Protein AF-A0A7V7WT33-F1 (afdb_monomer)

pLDDT: mean 80.41, std 19.01, range [33.81, 97.69]

Secondary structure (DSSP, 8-state):
-----------------PPPPPPPPHHHHHHHHHHHHHHHHH-GGGTT-HHHHHHHHTT----HHHHHHHHHHHHSHHHHHHHHHHHHHHHHHTT-HHHHHHHHHHHHHHHHT-----GGGGSTT-

Solvent-accessible surface area (backbone atoms only — not comparable to full-atom values): 7767 Å² total; per-residue (Å²): 138,86,86,82,81,83,81,82,81,81,80,78,80,77,78,79,78,72,75,78,77,78,70,71,52,33,61,62,54,20,46,48,56,50,56,49,55,55,35,38,74,78,37,69,88,50,61,91,41,63,66,55,28,50,20,52,78,69,73,46,77,83,46,71,67,52,51,50,43,52,52,53,35,63,72,34,69,66,14,50,50,35,33,51,53,44,49,53,53,50,62,76,47,61,84,42,67,69,51,53,54,53,48,52,56,48,37,59,55,52,56,70,45,57,68,81,82,66,70,74,76,71,66,80,79,115

Mean predicted aligned error: 11.36 Å

Structure (mmCIF, N/CA/C/O backbone):
data_AF-A0A7V7WT33-F1
#
_entry.id   AF-A0A7V7WT33-F1
#
loop_
_atom_site.group_PDB
_atom_site.id
_atom_site.type_symbol
_atom_site.label_atom_id
_atom_site.label_alt_id
_atom_site.label_comp_id
_atom_site.label_asym_id
_atom_site.label_entity_id
_atom_site.label_seq_id
_atom_site.pdbx_PDB_ins_code
_atom_site.Cartn_x
_atom_site.Cartn_y
_atom_site.Cartn_z
_atom_site.occupancy
_atom_site.B_iso_or_equiv
_atom_site.auth_seq_id
_atom_site.auth_comp_id
_atom_site.auth_asym_id
_atom_site.auth_atom_id
_atom_site.pdbx_PDB_model_num
ATOM 1 N N . MET A 1 1 ? 24.319 -20.677 68.360 1.00 37.81 1 MET A N 1
ATOM 2 C CA . MET A 1 1 ? 23.175 -21.115 67.528 1.00 37.81 1 MET A CA 1
ATOM 3 C C . MET A 1 1 ? 22.668 -19.913 66.741 1.00 37.81 1 MET A C 1
ATOM 5 O O . MET A 1 1 ? 22.132 -18.993 67.338 1.00 37.81 1 MET A O 1
ATOM 9 N N . THR A 1 2 ? 22.944 -19.849 65.439 1.00 33.81 2 THR A N 1
ATOM 10 C CA . THR A 1 2 ? 22.668 -18.686 64.578 1.00 33.81 2 THR A CA 1
ATOM 11 C C . THR A 1 2 ? 21.330 -18.846 63.850 1.00 33.81 2 THR A C 1
ATOM 13 O O . THR A 1 2 ? 21.145 -19.771 63.065 1.00 33.81 2 THR A O 1
ATOM 16 N N . ILE A 1 3 ? 20.390 -17.936 64.115 1.00 45.44 3 ILE A N 1
ATOM 17 C CA . ILE A 1 3 ? 19.063 -17.889 63.486 1.00 45.44 3 ILE A CA 1
ATOM 18 C C . ILE A 1 3 ? 19.206 -17.256 62.095 1.00 45.44 3 ILE A C 1
ATOM 20 O O . ILE A 1 3 ? 19.513 -16.071 61.975 1.00 45.44 3 ILE A O 1
ATOM 24 N N . ARG A 1 4 ? 18.985 -18.038 61.032 1.00 49.81 4 ARG A N 1
ATOM 25 C CA . ARG A 1 4 ? 18.936 -17.544 59.647 1.00 49.81 4 ARG A CA 1
ATOM 26 C C . ARG A 1 4 ? 17.525 -17.029 59.345 1.00 49.81 4 ARG A C 1
ATOM 28 O O . ARG A 1 4 ? 16.594 -17.818 59.233 1.00 49.81 4 ARG A O 1
ATOM 35 N N . ARG A 1 5 ? 17.361 -15.708 59.226 1.00 52.31 5 ARG A N 1
ATOM 36 C CA . ARG A 1 5 ? 16.115 -15.079 58.756 1.00 52.31 5 ARG A CA 1
ATOM 37 C C . ARG A 1 5 ? 16.071 -15.140 57.227 1.00 52.31 5 ARG A C 1
ATOM 39 O O . ARG A 1 5 ? 16.910 -14.534 56.568 1.00 52.31 5 ARG A O 1
ATOM 46 N N . ALA A 1 6 ? 15.115 -15.886 56.680 1.00 51.22 6 ALA A N 1
ATOM 47 C CA . ALA A 1 6 ? 14.835 -15.926 55.249 1.00 51.22 6 ALA A CA 1
ATOM 48 C C . ALA A 1 6 ? 14.066 -14.657 54.847 1.00 51.22 6 ALA A C 1
ATOM 50 O O . ALA A 1 6 ? 12.962 -14.417 55.331 1.00 51.22 6 ALA A O 1
ATOM 51 N N . ALA A 1 7 ? 14.664 -13.834 53.986 1.00 52.72 7 ALA A N 1
ATOM 52 C CA . ALA A 1 7 ? 13.989 -12.701 53.368 1.00 52.72 7 ALA A CA 1
ATOM 53 C C . ALA A 1 7 ? 13.185 -13.205 52.160 1.00 52.72 7 ALA A C 1
ATOM 55 O O . ALA A 1 7 ? 13.757 -13.683 51.182 1.00 52.72 7 ALA A O 1
ATOM 56 N N . VAL A 1 8 ? 11.858 -13.123 52.246 1.00 53.44 8 VAL A N 1
ATOM 57 C CA . VAL A 1 8 ? 10.949 -13.391 51.126 1.00 53.44 8 VAL A CA 1
ATOM 58 C C . VAL A 1 8 ? 10.914 -12.137 50.256 1.00 53.44 8 VAL A C 1
ATOM 60 O O . VAL A 1 8 ? 10.401 -11.101 50.671 1.00 53.44 8 VAL A O 1
ATOM 63 N N . LEU A 1 9 ? 11.509 -12.221 49.065 1.00 54.00 9 LEU A N 1
ATOM 64 C CA . LEU A 1 9 ? 11.454 -11.171 48.053 1.00 54.00 9 LEU A CA 1
ATOM 65 C C . LEU A 1 9 ? 10.116 -11.283 47.308 1.00 54.00 9 LEU A C 1
ATOM 67 O O . LEU A 1 9 ? 9.930 -12.166 46.471 1.00 54.00 9 LEU A O 1
ATOM 71 N N . THR A 1 10 ? 9.167 -10.407 47.622 1.00 52.44 10 THR A N 1
ATOM 72 C CA . THR A 1 10 ? 7.894 -10.307 46.902 1.00 52.44 10 THR A CA 1
ATOM 73 C C . THR A 1 10 ? 8.141 -9.615 45.560 1.00 52.44 10 THR A C 1
ATOM 75 O O . THR A 1 10 ? 8.330 -8.401 45.500 1.00 52.44 10 THR A O 1
ATOM 78 N N . LEU A 1 11 ? 8.190 -10.390 44.476 1.00 51.53 11 LEU A N 1
ATOM 79 C CA . LEU A 1 11 ? 8.343 -9.870 43.118 1.00 51.53 11 LEU A CA 1
ATOM 80 C C . LEU A 1 11 ? 7.015 -9.231 42.673 1.00 51.53 11 LEU A C 1
ATOM 82 O O . LEU A 1 11 ? 6.053 -9.929 42.358 1.00 51.53 11 LEU A O 1
ATOM 86 N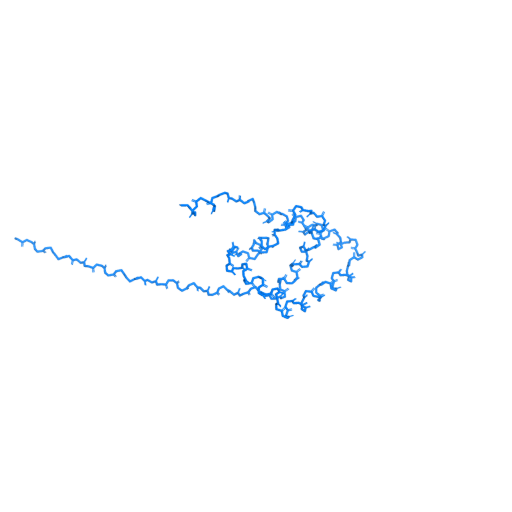 N . VAL A 1 12 ? 6.944 -7.900 42.674 1.00 52.81 12 VAL A N 1
ATOM 87 C CA . VAL A 1 12 ? 5.811 -7.156 42.107 1.00 52.81 12 VAL A CA 1
ATOM 88 C C . VAL A 1 12 ? 5.889 -7.270 40.583 1.00 52.81 12 VAL A C 1
ATOM 90 O O . VAL A 1 12 ? 6.764 -6.676 39.955 1.00 52.81 12 VAL A O 1
ATOM 93 N N . LEU A 1 13 ? 4.987 -8.051 39.981 1.00 49.62 13 LEU A N 1
ATOM 94 C CA . LEU A 1 13 ? 4.802 -8.095 38.530 1.00 49.62 13 LEU A CA 1
ATOM 95 C C . LEU A 1 13 ? 4.254 -6.740 38.058 1.00 49.62 13 LEU A C 1
ATOM 97 O O . LEU A 1 13 ? 3.061 -6.462 38.167 1.00 49.62 13 LEU A O 1
ATOM 101 N N . ALA A 1 14 ? 5.128 -5.894 37.519 1.00 51.16 14 ALA A N 1
ATOM 102 C CA . ALA A 1 14 ? 4.713 -4.743 36.734 1.00 51.16 14 ALA A CA 1
ATOM 103 C C . ALA A 1 14 ? 4.124 -5.249 35.406 1.00 51.16 14 ALA A C 1
ATOM 105 O O . ALA A 1 14 ? 4.856 -5.669 34.509 1.00 51.16 14 ALA A O 1
ATOM 106 N N . ALA A 1 15 ? 2.796 -5.237 35.285 1.00 52.28 15 ALA A N 1
ATOM 107 C CA . ALA A 1 15 ? 2.129 -5.427 34.005 1.00 52.28 15 ALA A CA 1
ATOM 108 C C . ALA A 1 15 ? 2.503 -4.249 33.094 1.00 52.28 15 ALA A C 1
ATOM 110 O O . ALA A 1 15 ? 2.058 -3.120 33.304 1.00 52.28 15 ALA A O 1
ATOM 111 N N . ALA A 1 16 ? 3.361 -4.501 32.105 1.00 51.25 16 ALA A N 1
ATOM 112 C CA . ALA A 1 16 ? 3.673 -3.534 31.066 1.00 51.25 16 ALA A CA 1
ATOM 113 C C . ALA A 1 16 ? 2.396 -3.258 30.261 1.00 51.25 16 ALA A C 1
ATOM 115 O O . ALA A 1 16 ? 1.995 -4.054 29.413 1.00 51.25 16 ALA A O 1
ATOM 116 N N . VAL A 1 17 ? 1.735 -2.137 30.548 1.00 52.38 17 VAL A N 1
ATOM 117 C CA . VAL A 1 17 ? 0.644 -1.625 29.719 1.00 52.38 17 VAL A CA 1
ATOM 118 C C . VAL A 1 17 ? 1.289 -1.157 28.419 1.00 52.38 17 VAL A C 1
ATOM 120 O O . VAL A 1 17 ? 1.898 -0.088 28.366 1.00 52.38 17 VAL A O 1
ATOM 123 N N . ALA A 1 18 ? 1.246 -1.996 27.384 1.00 53.03 18 ALA A N 1
ATOM 124 C CA . ALA A 1 18 ? 1.695 -1.591 26.062 1.00 53.03 18 ALA A CA 1
ATOM 125 C C . ALA A 1 18 ? 0.849 -0.380 25.626 1.00 53.03 18 ALA A C 1
ATOM 127 O O . ALA A 1 18 ? -0.381 -0.441 25.727 1.00 53.03 18 ALA A O 1
ATOM 128 N N . PRO A 1 19 ? 1.458 0.733 25.177 1.00 51.12 19 PRO A N 1
ATOM 129 C CA . PRO A 1 19 ? 0.688 1.835 24.624 1.00 51.12 19 PRO A CA 1
ATOM 130 C C . PRO A 1 19 ? -0.118 1.296 23.443 1.00 51.12 19 PRO A C 1
ATOM 132 O O . PRO A 1 19 ? 0.450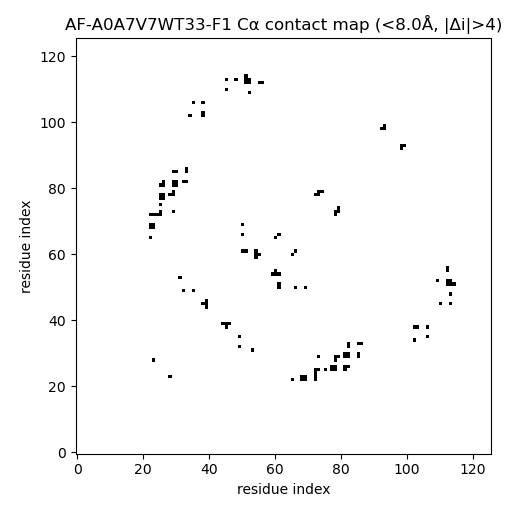 0.664 22.551 1.00 51.12 19 PRO A O 1
ATOM 135 N N . ALA A 1 20 ? -1.435 1.522 23.454 1.00 56.53 20 ALA A N 1
ATOM 136 C CA . ALA A 1 20 ? -2.303 1.143 22.349 1.00 56.53 20 ALA A CA 1
ATOM 137 C C . ALA A 1 20 ? -1.700 1.693 21.050 1.00 56.53 20 ALA A C 1
ATOM 139 O O . ALA A 1 20 ? -1.495 2.906 20.916 1.00 56.53 20 ALA A O 1
ATOM 140 N N . ALA A 1 21 ? -1.356 0.798 20.123 1.00 60.16 21 ALA A N 1
ATOM 141 C CA . ALA A 1 21 ? -0.809 1.192 18.839 1.00 60.16 21 ALA A CA 1
ATOM 142 C C . ALA A 1 21 ? -1.806 2.153 18.183 1.00 60.16 21 ALA A C 1
ATOM 144 O O . ALA A 1 21 ? -2.983 1.831 18.018 1.00 60.16 21 ALA A O 1
ATOM 145 N N . THR A 1 22 ? -1.363 3.372 17.866 1.00 67.75 22 THR A N 1
ATOM 146 C CA . THR A 1 22 ? -2.245 4.333 17.202 1.00 67.75 22 THR A CA 1
ATOM 147 C C . THR A 1 22 ? -2.637 3.750 15.845 1.00 67.75 22 THR A C 1
ATOM 149 O O . THR A 1 22 ? -1.738 3.414 15.067 1.00 67.75 22 THR A O 1
ATOM 152 N N . PRO A 1 23 ? -3.941 3.634 15.535 1.00 73.25 23 PRO A N 1
ATOM 153 C CA . PRO A 1 23 ? -4.369 3.007 14.299 1.00 73.25 23 PRO A CA 1
ATOM 154 C C . PRO A 1 23 ? -3.823 3.774 13.084 1.00 73.25 23 PRO A C 1
ATOM 156 O O . PRO A 1 23 ? -3.660 5.003 13.139 1.00 73.25 23 PRO A O 1
ATOM 159 N N . PRO A 1 24 ? -3.562 3.081 11.962 1.00 84.75 24 PRO A N 1
ATOM 160 C CA . PRO A 1 24 ? -3.113 3.709 10.730 1.00 84.75 24 PRO A CA 1
ATOM 161 C C . PRO A 1 24 ? -4.029 4.869 10.321 1.00 84.75 24 PRO A C 1
ATOM 163 O O . PRO A 1 24 ? -5.249 4.735 10.225 1.00 84.75 24 PRO A O 1
ATOM 166 N N . ARG A 1 25 ? -3.446 6.038 10.037 1.00 90.50 25 ARG A N 1
ATOM 167 C CA . ARG A 1 25 ? -4.233 7.192 9.588 1.00 90.50 25 ARG A CA 1
ATOM 168 C C . ARG A 1 25 ? -4.753 6.943 8.172 1.00 90.50 25 ARG A C 1
ATOM 170 O O . ARG A 1 25 ? -3.988 6.637 7.259 1.00 90.50 25 ARG A O 1
ATOM 177 N N . SER A 1 26 ? -6.053 7.160 7.969 1.00 91.56 26 SER A N 1
ATOM 178 C CA . SER A 1 26 ? -6.727 6.944 6.677 1.00 91.56 26 SER A CA 1
ATOM 179 C C . SER A 1 26 ? -6.025 7.636 5.502 1.00 91.56 26 SER A C 1
ATOM 181 O O . SER A 1 26 ? -5.840 7.025 4.453 1.00 91.56 26 SER A O 1
ATOM 183 N N . THR A 1 27 ? -5.579 8.883 5.680 1.00 92.00 27 THR A N 1
ATOM 184 C CA . THR A 1 27 ? -4.900 9.658 4.632 1.00 92.00 27 THR A CA 1
ATOM 185 C C . THR A 1 27 ? -3.551 9.062 4.227 1.00 92.00 27 THR A C 1
ATOM 187 O O . THR A 1 27 ? -3.268 8.964 3.032 1.00 92.00 27 THR A O 1
ATOM 190 N N . SER A 1 28 ? -2.704 8.663 5.187 1.00 92.00 28 SER A N 1
ATOM 191 C CA . SER A 1 28 ? -1.380 8.105 4.876 1.00 92.00 28 SER A CA 1
ATOM 192 C C . SER A 1 28 ? -1.506 6.742 4.205 1.00 92.00 28 SER A C 1
ATOM 194 O O . SER A 1 28 ? -0.879 6.517 3.170 1.00 92.00 28 SER A O 1
ATOM 196 N N . LEU A 1 29 ? -2.391 5.884 4.723 1.00 96.06 29 LEU A N 1
ATOM 197 C CA . LEU A 1 29 ? -2.646 4.566 4.149 1.00 96.06 29 LEU A CA 1
ATOM 198 C C . LEU A 1 29 ? -3.220 4.665 2.728 1.00 96.06 29 LEU A C 1
ATOM 200 O O . LEU A 1 29 ? -2.769 3.968 1.826 1.00 96.06 29 LEU A O 1
ATOM 204 N N . ALA A 1 30 ? -4.161 5.581 2.488 1.00 96.62 30 ALA A N 1
ATOM 205 C CA . ALA A 1 30 ? -4.755 5.777 1.167 1.00 96.62 30 ALA A CA 1
ATOM 206 C C . ALA A 1 30 ? -3.756 6.285 0.113 1.00 96.62 30 ALA A C 1
ATOM 208 O O . ALA A 1 30 ? -3.826 5.875 -1.049 1.00 96.62 30 ALA A O 1
ATOM 209 N N . ARG A 1 31 ? -2.836 7.184 0.489 1.00 92.81 31 ARG A N 1
ATOM 210 C CA . ARG A 1 31 ? -1.778 7.675 -0.412 1.00 92.81 31 ARG A CA 1
ATOM 211 C C . ARG A 1 31 ? -0.775 6.575 -0.730 1.00 92.81 31 ARG A C 1
ATOM 213 O O . ARG A 1 31 ? -0.473 6.362 -1.902 1.00 92.81 31 ARG A O 1
ATOM 220 N N . PHE A 1 32 ? -0.324 5.858 0.298 1.00 95.06 32 PHE A N 1
ATOM 221 C CA . PHE A 1 32 ? 0.570 4.720 0.131 1.00 95.06 32 PHE A CA 1
ATOM 222 C C . PHE A 1 32 ? -0.050 3.652 -0.774 1.00 95.06 32 PHE A C 1
ATOM 224 O O . PHE A 1 32 ? 0.540 3.309 -1.795 1.00 95.06 32 PHE A O 1
ATOM 231 N N . ASP A 1 33 ? -1.264 3.184 -0.466 1.00 96.56 33 ASP A N 1
ATOM 232 C CA . ASP A 1 33 ? -1.877 2.092 -1.219 1.00 96.56 33 ASP A CA 1
ATOM 233 C C . ASP A 1 33 ? -2.163 2.495 -2.691 1.00 96.56 33 ASP A C 1
ATOM 235 O O . ASP A 1 33 ? -2.264 1.627 -3.561 1.00 96.56 33 ASP A O 1
ATOM 239 N N . ASN A 1 34 ? -2.323 3.794 -2.998 1.00 94.75 34 ASN A N 1
ATOM 240 C CA . ASN A 1 34 ? -2.417 4.298 -4.377 1.00 94.75 34 ASN A CA 1
ATOM 241 C C . ASN A 1 34 ? -1.089 4.219 -5.124 1.00 94.75 34 ASN A C 1
ATOM 243 O O . ASN A 1 34 ? -1.072 3.706 -6.240 1.00 94.75 34 ASN A O 1
ATOM 247 N N . GLY A 1 35 ? 0.004 4.691 -4.519 1.00 92.88 35 GLY A N 1
ATOM 248 C CA . GLY A 1 35 ? 1.338 4.564 -5.110 1.00 92.88 35 GLY A CA 1
ATOM 249 C C . GLY A 1 35 ? 1.730 3.098 -5.298 1.00 92.88 35 GLY A C 1
ATOM 250 O O . GLY A 1 35 ? 2.118 2.694 -6.391 1.00 92.88 35 GLY A O 1
ATOM 251 N N . TYR A 1 36 ? 1.508 2.276 -4.269 1.00 95.56 36 TYR A N 1
ATOM 252 C 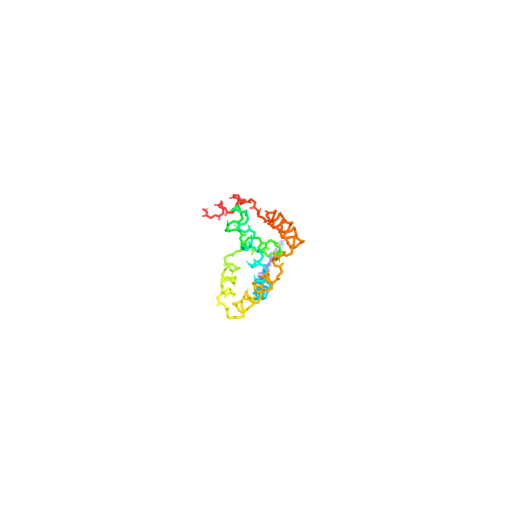CA . TYR A 1 36 ? 1.822 0.849 -4.300 1.00 95.56 36 TYR A CA 1
ATOM 253 C C . TYR A 1 3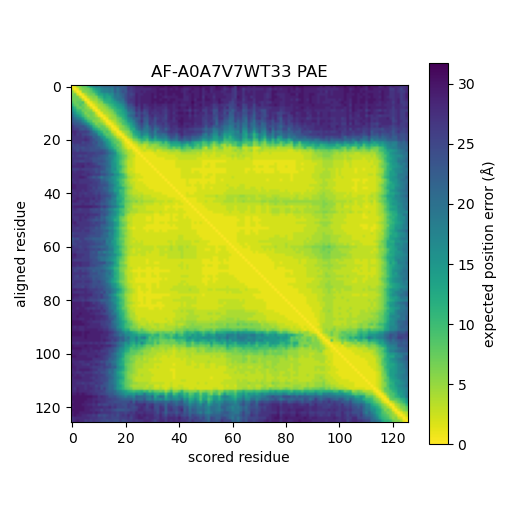6 ? 1.069 0.105 -5.409 1.00 95.56 36 TYR A C 1
ATOM 255 O O . TYR A 1 36 ? 1.666 -0.678 -6.142 1.00 95.56 36 TYR A O 1
ATOM 263 N N . ALA A 1 37 ? -0.217 0.413 -5.611 1.00 94.69 37 ALA A N 1
ATOM 264 C CA . ALA A 1 37 ? -1.008 -0.183 -6.687 1.00 94.69 37 ALA A CA 1
ATOM 265 C C . ALA A 1 37 ? -0.482 0.166 -8.093 1.00 94.69 37 ALA A C 1
ATOM 267 O O . ALA A 1 37 ? -0.718 -0.590 -9.033 1.00 94.69 37 ALA A O 1
ATOM 268 N N . GLN A 1 38 ? 0.217 1.294 -8.273 1.00 93.12 38 GLN A N 1
ATOM 269 C CA . GLN A 1 38 ? 0.889 1.576 -9.546 1.00 93.12 38 GLN A CA 1
ATOM 270 C C . GLN A 1 38 ? 2.155 0.735 -9.708 1.00 93.12 38 GLN A C 1
ATOM 272 O O . GLN A 1 38 ? 2.434 0.270 -10.811 1.00 93.12 38 GLN A O 1
ATOM 277 N N . CYS A 1 39 ? 2.879 0.487 -8.619 1.00 94.25 39 CYS A N 1
ATOM 278 C CA . CYS A 1 39 ? 4.040 -0.392 -8.637 1.00 94.25 39 CYS A CA 1
ATOM 279 C C . CYS A 1 39 ? 3.660 -1.853 -8.921 1.00 94.25 39 CYS A C 1
ATOM 281 O O . CYS A 1 39 ? 4.289 -2.473 -9.770 1.00 94.25 39 CYS A O 1
ATOM 283 N N . GLU A 1 40 ? 2.570 -2.374 -8.344 1.00 94.94 40 GLU A N 1
ATOM 284 C CA . GLU A 1 40 ? 2.068 -3.737 -8.630 1.00 94.94 40 GLU A CA 1
ATOM 285 C C . GLU A 1 40 ? 1.669 -3.954 -10.103 1.00 94.94 40 GLU A C 1
ATOM 287 O O . GLU A 1 40 ? 1.706 -5.084 -10.602 1.00 94.94 40 GLU A O 1
ATOM 292 N N . LYS A 1 41 ? 1.268 -2.887 -10.810 1.00 92.44 41 LYS A N 1
ATOM 293 C CA . LYS A 1 41 ? 0.980 -2.942 -12.254 1.00 92.44 41 LYS A CA 1
ATOM 294 C C . LYS A 1 41 ? 2.250 -3.044 -13.098 1.00 92.44 41 LYS A C 1
ATOM 296 O O . LYS A 1 41 ? 2.189 -3.618 -14.179 1.00 92.44 41 LYS A O 1
ATOM 301 N N . ARG A 1 42 ? 3.362 -2.473 -12.626 1.00 89.81 42 ARG A N 1
ATOM 302 C CA . ARG A 1 42 ? 4.660 -2.457 -13.323 1.00 89.81 42 ARG A CA 1
ATOM 303 C C . ARG A 1 42 ? 5.490 -3.693 -13.024 1.00 89.81 42 ARG A C 1
ATOM 305 O O . ARG A 1 42 ? 6.141 -4.217 -13.918 1.00 89.81 42 ARG A O 1
ATOM 312 N N . ASP A 1 43 ? 5.461 -4.144 -11.775 1.00 89.69 43 ASP A N 1
ATOM 313 C CA . ASP A 1 43 ? 6.278 -5.245 -11.289 1.00 89.69 43 ASP A CA 1
ATOM 314 C C . ASP A 1 43 ? 5.416 -6.265 -10.524 1.00 89.69 43 ASP A C 1
ATOM 316 O O . ASP A 1 43 ? 5.035 -6.034 -9.369 1.00 89.69 43 ASP A O 1
ATOM 320 N N . PRO A 1 44 ? 5.113 -7.423 -11.141 1.00 90.31 44 PRO A N 1
ATOM 321 C CA . PRO A 1 44 ? 4.366 -8.495 -10.496 1.00 90.31 44 PRO A CA 1
ATOM 322 C C . PRO A 1 44 ? 5.000 -9.023 -9.204 1.00 90.31 44 PRO A C 1
ATOM 324 O O . PRO A 1 44 ? 4.265 -9.539 -8.363 1.00 90.31 44 PRO A O 1
ATOM 327 N N . ALA A 1 45 ? 6.319 -8.881 -9.013 1.00 90.44 45 ALA A N 1
ATOM 328 C CA . ALA A 1 45 ? 7.010 -9.343 -7.807 1.00 90.44 45 ALA A CA 1
ATOM 329 C C . ALA A 1 45 ? 6.607 -8.561 -6.545 1.00 90.44 45 ALA A C 1
ATOM 331 O O . ALA A 1 45 ? 6.893 -8.993 -5.435 1.00 90.44 45 ALA A O 1
ATOM 332 N N . MET A 1 46 ? 5.936 -7.416 -6.698 1.00 92.94 46 MET A N 1
ATOM 333 C CA . MET A 1 46 ? 5.437 -6.621 -5.575 1.00 92.94 46 MET A CA 1
ATOM 334 C C . MET A 1 46 ? 4.049 -7.061 -5.090 1.00 92.94 46 MET A C 1
ATOM 336 O O . MET A 1 46 ? 3.585 -6.611 -4.043 1.00 92.94 46 MET A O 1
ATOM 340 N N . ARG A 1 47 ? 3.357 -7.937 -5.827 1.00 93.88 47 ARG A N 1
ATOM 341 C CA . ARG A 1 47 ? 1.991 -8.341 -5.478 1.00 93.88 47 ARG A CA 1
ATOM 342 C C . ARG A 1 47 ? 1.957 -9.051 -4.132 1.00 93.88 47 ARG A C 1
ATOM 344 O O . ARG A 1 47 ? 2.719 -9.978 -3.885 1.00 93.88 47 ARG A O 1
ATOM 351 N N . GLY A 1 48 ? 1.032 -8.629 -3.275 1.00 93.38 48 GLY A N 1
ATOM 352 C CA . GLY A 1 48 ? 0.830 -9.244 -1.960 1.00 93.38 48 GLY A CA 1
ATOM 353 C C . GLY A 1 48 ? 1.775 -8.751 -0.858 1.00 93.38 48 GLY A C 1
ATOM 354 O O . GLY A 1 48 ? 1.568 -9.109 0.297 1.00 93.38 48 GLY A O 1
ATOM 355 N N . HIS A 1 49 ? 2.733 -7.870 -1.163 1.00 95.50 49 HIS A N 1
ATOM 356 C CA . HIS A 1 49 ? 3.677 -7.330 -0.173 1.00 95.50 49 HIS A CA 1
ATOM 357 C C . HIS A 1 49 ? 3.281 -5.947 0.375 1.00 95.50 49 HIS A C 1
ATOM 359 O O . HIS A 1 49 ? 4.028 -5.328 1.130 1.00 95.50 49 HIS A O 1
ATOM 365 N N . ARG A 1 50 ? 2.087 -5.443 0.039 1.00 95.94 50 ARG A N 1
ATOM 366 C CA . ARG A 1 50 ? 1.638 -4.085 0.392 1.00 95.94 50 ARG A CA 1
ATOM 367 C C . ARG A 1 50 ? 1.705 -3.785 1.890 1.00 95.94 50 ARG A C 1
ATOM 369 O O . ARG A 1 50 ? 2.239 -2.752 2.281 1.00 95.94 50 ARG A O 1
ATOM 376 N N . ASP A 1 51 ? 1.165 -4.670 2.723 1.00 95.62 51 ASP A N 1
ATOM 377 C CA . ASP A 1 51 ? 1.079 -4.442 4.173 1.00 95.62 51 ASP A CA 1
ATOM 378 C C . ASP A 1 51 ? 2.447 -4.583 4.845 1.00 95.62 51 ASP A C 1
ATOM 380 O O . ASP A 1 51 ? 2.765 -3.845 5.774 1.00 95.62 51 ASP A O 1
ATOM 384 N N . GLU A 1 52 ? 3.285 -5.477 4.324 1.00 94.94 52 GLU A N 1
ATOM 385 C CA . GLU A 1 52 ? 4.678 -5.637 4.734 1.00 94.94 52 GLU A CA 1
ATOM 386 C C . GLU A 1 52 ? 5.506 -4.390 4.440 1.00 94.94 52 GLU A C 1
ATOM 388 O O . GLU A 1 52 ? 6.180 -3.874 5.334 1.00 94.94 52 GLU A O 1
ATOM 393 N N . VAL A 1 53 ? 5.403 -3.866 3.220 1.00 95.69 53 VAL A N 1
ATOM 394 C CA . VAL A 1 53 ? 6.108 -2.648 2.823 1.00 95.69 53 VAL A CA 1
ATOM 395 C C . VAL A 1 53 ? 5.579 -1.441 3.598 1.00 95.69 53 VAL A C 1
ATOM 397 O O . VAL A 1 53 ? 6.376 -0.633 4.068 1.00 95.69 53 VAL A O 1
ATOM 400 N N . TYR A 1 54 ? 4.261 -1.335 3.815 1.00 94.88 54 TYR A N 1
ATOM 401 C CA . TYR A 1 54 ? 3.697 -0.296 4.682 1.00 94.88 54 TYR A CA 1
ATOM 402 C C . TYR A 1 54 ? 4.302 -0.375 6.085 1.00 94.88 54 TYR A C 1
ATOM 404 O O . TYR A 1 54 ? 4.827 0.611 6.598 1.00 94.88 54 TYR A O 1
ATOM 412 N N . ALA A 1 55 ? 4.281 -1.557 6.701 1.00 93.69 55 ALA A N 1
ATOM 413 C CA . ALA A 1 55 ? 4.840 -1.738 8.030 1.00 93.69 55 ALA A CA 1
ATOM 414 C C . ALA A 1 55 ? 6.338 -1.395 8.071 1.00 93.69 55 ALA A C 1
ATOM 416 O O . ALA A 1 55 ? 6.763 -0.713 8.998 1.00 93.69 55 ALA A O 1
ATOM 417 N N . SER A 1 56 ? 7.124 -1.783 7.060 1.00 92.62 56 SER A N 1
ATOM 418 C CA . SER A 1 56 ? 8.551 -1.435 6.975 1.00 92.62 56 SER A CA 1
ATOM 419 C C . SER A 1 56 ? 8.781 0.080 6.944 1.00 92.62 56 SER A C 1
ATOM 421 O O . SER A 1 56 ? 9.473 0.621 7.808 1.00 92.62 56 SER A O 1
ATOM 423 N N . LEU A 1 57 ? 8.114 0.789 6.025 1.00 91.69 57 LEU A N 1
ATOM 424 C CA . LEU A 1 57 ? 8.264 2.240 5.856 1.00 91.69 57 LEU A CA 1
ATOM 425 C C . LEU A 1 57 ? 7.885 3.032 7.105 1.00 91.69 57 LEU A C 1
ATOM 427 O O . LEU A 1 57 ? 8.534 4.019 7.449 1.00 91.69 57 LEU A O 1
ATOM 431 N N . TYR A 1 58 ? 6.819 2.605 7.778 1.00 90.12 58 TYR A N 1
ATOM 432 C CA . TYR A 1 58 ? 6.320 3.260 8.982 1.00 90.12 58 TYR A CA 1
ATOM 433 C C . TYR A 1 58 ? 6.949 2.700 10.266 1.00 90.12 58 TYR A C 1
ATOM 435 O O . TYR A 1 58 ? 6.533 3.083 11.357 1.00 90.12 58 TYR A O 1
ATOM 443 N N . LYS A 1 59 ? 7.968 1.831 10.148 1.00 90.56 59 LYS A N 1
ATOM 444 C CA . LYS A 1 59 ? 8.682 1.192 11.267 1.00 90.56 59 LYS A CA 1
ATOM 445 C C . LYS A 1 59 ? 7.735 0.495 12.254 1.00 90.56 59 LYS A C 1
ATOM 447 O O . LYS A 1 59 ? 7.942 0.519 13.464 1.00 90.56 59 LYS A O 1
ATOM 452 N N . LEU A 1 60 ? 6.688 -0.123 11.719 1.00 89.75 60 LEU A N 1
ATOM 453 C CA . LEU A 1 60 ? 5.688 -0.881 12.456 1.00 89.75 60 LEU A CA 1
ATOM 454 C C . LEU A 1 60 ? 6.032 -2.374 12.435 1.00 89.75 60 LEU A C 1
ATOM 456 O O . LEU A 1 60 ? 6.633 -2.893 11.489 1.00 89.75 60 LEU A O 1
ATOM 460 N N . ARG A 1 61 ? 5.602 -3.092 13.473 1.00 90.69 61 ARG A N 1
ATOM 461 C CA . ARG A 1 61 ? 5.653 -4.556 13.504 1.00 90.69 61 ARG A CA 1
ATOM 462 C C . ARG A 1 61 ? 4.413 -5.105 12.800 1.00 90.69 61 ARG A C 1
ATOM 464 O O . ARG A 1 61 ? 3.302 -4.805 13.215 1.00 90.69 61 ARG A O 1
ATOM 471 N N . LEU A 1 62 ? 4.601 -5.901 11.746 1.00 91.81 62 LEU A N 1
ATOM 472 C CA . LEU A 1 62 ? 3.490 -6.534 11.033 1.00 91.81 62 LEU A CA 1
ATOM 473 C C . LEU A 1 62 ? 3.037 -7.814 11.745 1.00 91.81 62 LEU A C 1
ATOM 475 O O . LEU A 1 62 ? 3.517 -8.910 11.448 1.00 91.81 62 LEU A O 1
ATOM 479 N N . ASP A 1 63 ? 2.096 -7.661 12.664 1.00 93.12 63 ASP A N 1
ATOM 480 C CA . ASP A 1 63 ? 1.375 -8.745 13.322 1.00 93.12 63 ASP A CA 1
ATOM 481 C C . ASP A 1 63 ? -0.109 -8.764 12.928 1.00 93.12 63 ASP A C 1
ATOM 483 O O . ASP A 1 63 ? -0.556 -8.006 12.062 1.00 93.12 63 ASP A O 1
ATOM 487 N N . ASP A 1 64 ? -0.867 -9.685 13.519 1.00 93.81 64 ASP A N 1
ATOM 488 C CA . ASP A 1 64 ? -2.279 -9.865 13.187 1.00 93.81 64 ASP A CA 1
ATOM 489 C C . ASP A 1 64 ? -3.136 -8.679 13.631 1.00 93.81 64 ASP A C 1
ATOM 491 O O . ASP A 1 64 ? -4.071 -8.311 12.920 1.00 93.81 64 ASP A O 1
ATOM 495 N N . GLU A 1 65 ? -2.772 -8.022 14.734 1.00 93.31 65 GLU A N 1
ATOM 496 C CA . GLU A 1 65 ? -3.437 -6.801 15.184 1.00 93.31 65 GLU A CA 1
ATOM 497 C C . GLU A 1 65 ? -3.274 -5.684 14.147 1.00 93.31 65 GLU A C 1
ATOM 499 O O . GLU A 1 65 ? -4.269 -5.119 13.684 1.00 93.31 65 GLU A O 1
ATOM 504 N N . LEU A 1 66 ? -2.046 -5.405 13.694 1.00 93.50 66 LEU A N 1
ATOM 505 C CA . LEU A 1 66 ? -1.817 -4.385 12.673 1.00 93.50 66 LEU A CA 1
ATOM 506 C C . LEU A 1 66 ? -2.525 -4.734 11.357 1.00 93.50 66 LEU A C 1
ATOM 508 O O . LEU A 1 66 ? -3.101 -3.849 10.723 1.00 93.50 66 LEU A O 1
ATOM 512 N N . ARG A 1 67 ? -2.536 -6.010 10.944 1.00 95.44 67 ARG A N 1
ATOM 513 C CA . ARG A 1 67 ? -3.282 -6.450 9.748 1.00 95.44 67 ARG A CA 1
ATOM 514 C C . ARG A 1 67 ? -4.774 -6.147 9.873 1.00 95.44 67 ARG A C 1
ATOM 516 O O . ARG A 1 67 ? -5.362 -5.598 8.940 1.00 95.44 67 ARG A O 1
ATOM 523 N N . GLN A 1 68 ? -5.373 -6.448 11.024 1.00 95.94 68 GLN A N 1
ATOM 524 C CA . GLN A 1 68 ? -6.777 -6.136 11.296 1.00 95.94 68 GLN A CA 1
ATOM 525 C C . GLN A 1 68 ? -7.031 -4.626 11.289 1.00 95.94 68 GLN A C 1
ATOM 527 O O . GLN A 1 68 ? -8.001 -4.173 10.683 1.00 95.94 68 GLN A O 1
ATOM 532 N N . GLN A 1 69 ? -6.144 -3.825 11.886 1.00 95.44 69 GLN A N 1
ATOM 533 C CA . GLN A 1 69 ? -6.259 -2.365 11.881 1.00 95.44 69 GLN A CA 1
ATOM 534 C C . GLN A 1 69 ? -6.150 -1.775 10.466 1.00 95.44 69 GLN A C 1
ATOM 536 O O . GLN A 1 69 ? -6.909 -0.867 10.113 1.00 95.44 69 GLN A O 1
ATOM 541 N N . LEU A 1 70 ? -5.238 -2.289 9.632 1.00 96.56 70 LEU A N 1
ATOM 542 C CA . LEU A 1 70 ? -5.090 -1.877 8.233 1.00 96.56 70 LEU A CA 1
ATOM 543 C C . LEU A 1 70 ? -6.352 -2.206 7.426 1.00 96.56 70 LEU A C 1
ATOM 545 O O . LEU A 1 70 ? -6.856 -1.349 6.698 1.00 96.56 70 LEU A O 1
ATOM 549 N N . ASP A 1 71 ? -6.893 -3.415 7.574 1.00 97.31 71 ASP A N 1
ATOM 550 C CA . ASP A 1 71 ? -8.137 -3.826 6.915 1.00 97.31 71 ASP A CA 1
ATOM 551 C C . ASP A 1 71 ? -9.349 -3.001 7.387 1.00 97.31 71 ASP A C 1
ATOM 553 O O . ASP A 1 71 ? -10.096 -2.455 6.568 1.00 97.31 71 ASP A O 1
ATOM 557 N N . ALA A 1 72 ? -9.500 -2.805 8.699 1.00 96.56 72 ALA A N 1
ATOM 558 C CA . ALA A 1 72 ? -10.546 -1.961 9.273 1.00 96.56 72 ALA A CA 1
ATOM 559 C C . ALA A 1 72 ? -10.454 -0.518 8.752 1.00 96.56 72 ALA A C 1
ATOM 561 O O . ALA A 1 72 ? -11.454 0.068 8.323 1.00 96.56 72 ALA A O 1
ATOM 562 N N . THR A 1 73 ? -9.240 0.037 8.693 1.00 96.62 73 THR A N 1
ATOM 563 C CA . THR A 1 73 ? -8.999 1.371 8.131 1.00 96.62 73 THR A CA 1
ATOM 564 C C . THR A 1 73 ? -9.420 1.430 6.668 1.00 96.62 73 THR A C 1
ATOM 566 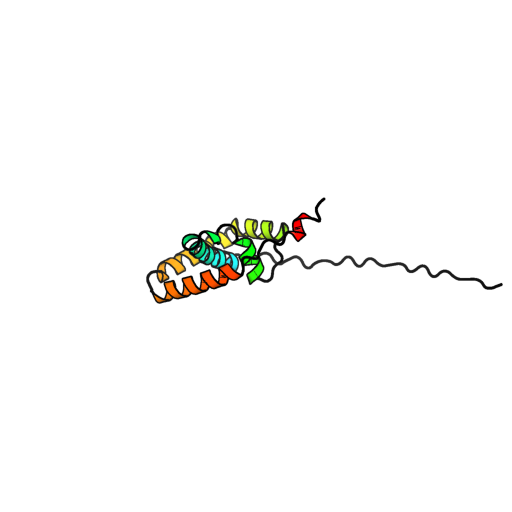O O . THR A 1 73 ? -10.113 2.370 6.279 1.00 96.62 73 THR A O 1
ATOM 569 N N . ARG A 1 74 ? -9.090 0.417 5.858 1.00 97.31 74 ARG A N 1
ATOM 570 C CA . ARG A 1 74 ? -9.470 0.350 4.435 1.00 97.31 74 ARG A CA 1
ATOM 571 C C . ARG A 1 74 ? -10.981 0.279 4.209 1.00 97.31 74 ARG A C 1
ATOM 573 O O . ARG A 1 74 ? -11.488 0.773 3.199 1.00 97.31 74 ARG A O 1
ATOM 580 N N . LYS A 1 75 ? -11.722 -0.298 5.154 1.00 97.12 75 LYS A N 1
ATOM 581 C CA . LYS A 1 75 ? -13.191 -0.365 5.107 1.00 97.12 75 LYS A CA 1
ATOM 582 C C . LYS A 1 75 ? -13.861 0.968 5.465 1.00 97.12 75 LYS A C 1
ATOM 584 O O . LYS A 1 75 ? -14.998 1.200 5.039 1.00 97.12 75 LYS A O 1
ATOM 589 N N . SER A 1 76 ? -13.156 1.855 6.170 1.00 96.31 76 SER A N 1
ATOM 590 C CA . SER A 1 76 ? -13.680 3.134 6.660 1.00 96.31 76 SER A CA 1
ATOM 591 C C . SER A 1 76 ? -14.028 4.136 5.544 1.00 96.31 76 SER A C 1
ATOM 593 O O . SER A 1 76 ? -13.413 4.174 4.472 1.00 96.31 76 SER A O 1
ATOM 595 N N . ALA A 1 77 ? -15.023 4.993 5.797 1.00 97.25 77 ALA A N 1
ATOM 596 C CA . ALA A 1 77 ? -15.405 6.064 4.874 1.00 97.25 77 ALA A CA 1
ATOM 597 C C . ALA A 1 77 ? -14.295 7.118 4.654 1.00 97.25 77 ALA A C 1
ATOM 599 O O . ALA A 1 77 ? -14.078 7.494 3.493 1.00 97.25 77 ALA A O 1
ATOM 600 N N . PRO A 1 78 ? -13.546 7.558 5.691 1.00 95.94 78 PRO A N 1
ATOM 601 C CA . PRO A 1 78 ? -12.427 8.480 5.508 1.00 95.94 78 PRO A CA 1
ATOM 602 C C . PRO A 1 78 ? -11.355 7.923 4.566 1.00 95.94 78 PRO A C 1
ATOM 604 O O . PRO A 1 78 ? -10.956 8.615 3.630 1.00 95.94 78 PRO A O 1
ATOM 607 N N . TYR A 1 79 ? -10.957 6.655 4.726 1.00 97.44 79 TYR A N 1
ATOM 608 C CA . TYR A 1 79 ? -10.012 6.013 3.807 1.00 97.44 79 TYR A CA 1
ATOM 609 C C . TYR A 1 79 ? -10.527 6.013 2.369 1.00 97.44 79 TYR A C 1
ATOM 611 O O . TYR A 1 79 ? -9.808 6.429 1.465 1.00 97.44 79 TYR A O 1
ATOM 619 N N . LYS A 1 80 ? -11.777 5.590 2.137 1.00 97.69 80 LYS A N 1
ATOM 620 C CA . LYS A 1 80 ? -12.354 5.532 0.781 1.00 97.69 80 LYS A CA 1
ATOM 621 C C . LYS A 1 80 ? -12.373 6.909 0.113 1.00 97.69 80 LYS A C 1
ATOM 623 O O . LYS A 1 80 ? -12.105 7.012 -1.083 1.00 97.69 80 LYS A O 1
ATOM 628 N N . SER A 1 81 ? -12.664 7.965 0.874 1.00 96.88 81 SER A N 1
ATOM 629 C CA . SER A 1 81 ? -12.609 9.347 0.386 1.00 96.88 81 SER A CA 1
ATOM 630 C C . SER A 1 81 ? -11.190 9.752 -0.016 1.00 96.88 81 SER A C 1
ATOM 632 O O . SER A 1 81 ? -10.963 10.174 -1.152 1.00 96.88 81 SER A O 1
ATOM 634 N N . GLU A 1 82 ? -10.219 9.545 0.872 1.00 96.38 82 GLU A N 1
ATOM 635 C CA . GLU A 1 82 ? -8.816 9.884 0.620 1.00 96.38 82 GLU A CA 1
ATOM 636 C C . GLU A 1 82 ? -8.213 9.047 -0.513 1.00 96.38 82 GLU A C 1
ATOM 638 O O . GLU A 1 82 ? -7.456 9.560 -1.338 1.00 96.38 82 GLU A O 1
ATOM 643 N N . ARG A 1 83 ? -8.619 7.779 -0.635 1.00 96.38 83 ARG A N 1
ATOM 644 C CA . ARG A 1 83 ? -8.212 6.884 -1.721 1.00 96.38 83 ARG A CA 1
ATOM 645 C C . ARG A 1 83 ? -8.636 7.440 -3.073 1.00 96.38 83 ARG A C 1
ATOM 647 O O . ARG A 1 83 ? -7.809 7.494 -3.983 1.00 96.38 83 ARG A O 1
ATOM 654 N N . ARG A 1 84 ? -9.889 7.891 -3.198 1.00 95.75 84 ARG A N 1
ATOM 655 C CA . ARG A 1 84 ? -10.396 8.525 -4.426 1.00 95.75 84 ARG A CA 1
ATOM 656 C C . ARG A 1 84 ? -9.664 9.829 -4.732 1.00 95.75 84 ARG A C 1
ATOM 658 O O . ARG A 1 84 ? -9.249 10.027 -5.870 1.00 95.75 84 ARG A O 1
ATOM 665 N N . ARG A 1 85 ? -9.462 10.691 -3.729 1.00 92.62 85 ARG A N 1
ATOM 666 C CA . ARG A 1 85 ? -8.748 11.973 -3.892 1.00 92.62 85 ARG A CA 1
ATOM 667 C C . ARG A 1 85 ? -7.320 11.768 -4.396 1.00 92.62 85 ARG A C 1
ATOM 669 O O . ARG A 1 85 ? -6.912 12.402 -5.366 1.00 92.62 85 ARG A O 1
ATOM 676 N N . ALA A 1 86 ? -6.583 10.845 -3.785 1.00 88.94 86 ALA A N 1
ATOM 677 C CA . ALA A 1 86 ? -5.225 10.517 -4.204 1.00 88.94 86 ALA A CA 1
ATOM 678 C C . ALA A 1 86 ? -5.183 9.888 -5.610 1.00 88.94 86 ALA A C 1
ATOM 680 O O . ALA A 1 86 ? -4.315 10.242 -6.404 1.00 88.94 86 ALA A O 1
ATOM 681 N N . GLN A 1 87 ? -6.151 9.037 -5.973 1.00 90.62 87 GLN A N 1
ATOM 682 C CA . GL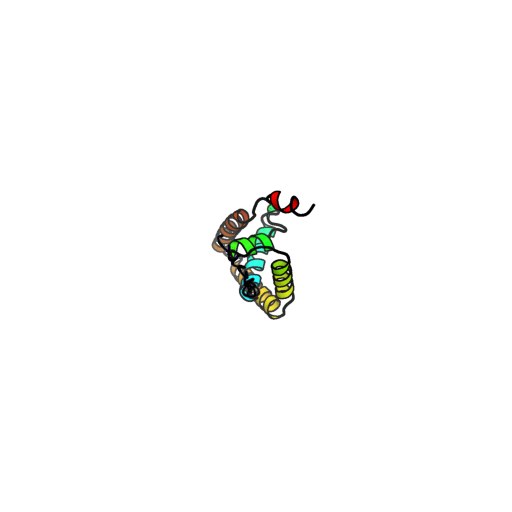N A 1 87 ? -6.247 8.488 -7.332 1.00 90.62 87 GLN A CA 1
ATOM 683 C C . GLN A 1 87 ? -6.515 9.578 -8.386 1.00 90.62 87 GLN A C 1
ATOM 685 O O . GLN A 1 87 ? -5.915 9.565 -9.463 1.00 90.62 87 GLN A O 1
ATOM 690 N N . GLN A 1 88 ? -7.387 10.544 -8.086 1.00 90.12 88 GLN A N 1
ATOM 691 C CA . GLN A 1 88 ? -7.649 11.681 -8.975 1.00 90.12 88 GLN A CA 1
ATOM 692 C C . GLN A 1 88 ? -6.400 12.546 -9.165 1.00 90.12 88 GLN A C 1
ATOM 694 O O . GLN A 1 88 ? -6.098 12.932 -10.292 1.00 90.12 88 GLN A O 1
ATOM 699 N N . ALA A 1 89 ? -5.650 12.808 -8.090 1.00 86.31 89 ALA A N 1
ATOM 700 C CA . ALA A 1 89 ? -4.390 13.546 -8.164 1.00 86.31 89 ALA A CA 1
ATOM 701 C C . ALA A 1 89 ? -3.369 12.839 -9.069 1.00 86.31 89 ALA A C 1
ATOM 703 O O . ALA A 1 89 ? -2.821 13.465 -9.970 1.00 86.31 89 ALA A O 1
ATOM 704 N N . LEU A 1 90 ? -3.190 11.522 -8.906 1.00 82.38 90 LEU A N 1
ATOM 705 C CA . LEU A 1 90 ? -2.308 10.734 -9.773 1.00 82.38 90 LEU A CA 1
ATOM 706 C C . LEU A 1 90 ? -2.735 10.793 -11.241 1.00 82.38 90 LEU A C 1
ATOM 708 O O . LEU A 1 90 ? -1.894 10.960 -12.115 1.00 82.38 90 LEU A O 1
ATOM 712 N N . THR A 1 91 ? -4.037 10.691 -11.513 1.00 84.62 91 THR A N 1
ATOM 713 C CA . THR A 1 91 ? -4.570 10.704 -12.885 1.00 84.62 91 THR A CA 1
ATOM 714 C C . THR A 1 91 ? -4.305 12.042 -13.576 1.00 84.62 91 THR A C 1
ATOM 716 O O . THR A 1 91 ? -3.893 12.059 -14.731 1.00 84.62 91 THR A O 1
ATOM 719 N N . ARG A 1 92 ? -4.465 13.164 -12.861 1.00 84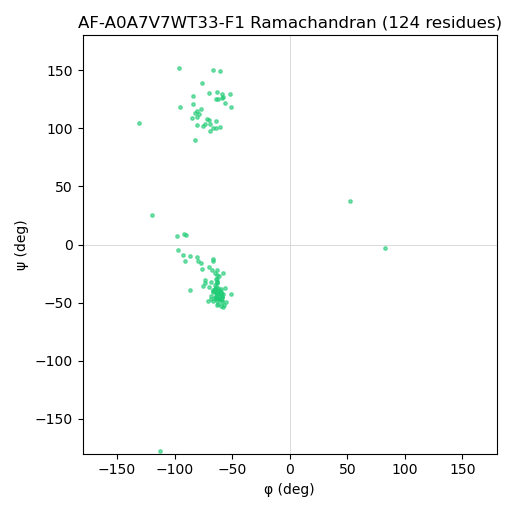.00 92 ARG A N 1
ATOM 720 C CA . ARG A 1 92 ? -4.168 14.506 -13.397 1.00 84.00 92 ARG A CA 1
ATOM 721 C C . ARG A 1 92 ? -2.687 14.702 -13.723 1.00 84.00 92 ARG A C 1
ATOM 723 O O . ARG A 1 92 ? -2.365 15.460 -14.627 1.00 84.00 92 ARG A O 1
ATOM 730 N N . SER A 1 93 ? -1.797 14.028 -13.000 1.00 76.50 93 SER A N 1
ATOM 731 C CA . SER A 1 93 ? -0.344 14.159 -13.163 1.00 76.50 93 SER A CA 1
ATOM 732 C C . SER A 1 93 ? 0.286 13.069 -14.040 1.00 76.50 93 SER A C 1
ATOM 734 O O . SER A 1 93 ? 1.476 13.140 -14.328 1.00 76.50 93 SER A O 1
ATOM 736 N N . ALA A 1 94 ? -0.483 12.067 -14.481 1.00 71.38 94 ALA A N 1
ATOM 737 C CA . ALA A 1 94 ? 0.044 10.868 -15.137 1.00 71.38 94 ALA A CA 1
ATOM 738 C C . ALA A 1 94 ? 0.677 11.119 -16.519 1.00 71.38 94 ALA A C 1
ATOM 740 O O . ALA A 1 94 ? 1.483 10.306 -16.964 1.00 71.38 94 ALA A O 1
ATOM 741 N N . ALA A 1 95 ? 0.337 12.218 -17.196 1.00 67.62 95 ALA A N 1
ATOM 742 C CA . ALA A 1 95 ? 0.812 12.500 -18.553 1.00 67.62 95 ALA A CA 1
ATOM 743 C C . ALA A 1 95 ? 2.246 13.067 -18.618 1.00 67.62 95 ALA A C 1
ATOM 745 O O . ALA A 1 95 ? 2.838 13.092 -19.692 1.00 67.62 95 ALA A O 1
ATOM 746 N N . ALA A 1 96 ? 2.820 13.517 -17.496 1.00 77.00 96 ALA A N 1
ATOM 747 C CA . ALA A 1 96 ? 4.161 14.099 -17.480 1.00 77.00 96 ALA A CA 1
ATOM 748 C C . ALA A 1 96 ? 5.249 13.012 -17.382 1.00 77.00 96 ALA A C 1
ATOM 750 O O . ALA A 1 96 ? 5.231 12.190 -16.463 1.00 77.00 96 ALA A O 1
ATOM 751 N N . SER A 1 97 ? 6.234 13.034 -18.287 1.00 73.62 97 SER A N 1
ATOM 752 C CA . SER A 1 97 ? 7.365 12.087 -18.316 1.00 73.62 97 SER A CA 1
ATOM 753 C C . SER A 1 97 ? 8.159 12.061 -17.004 1.00 73.62 97 SER A C 1
ATOM 755 O O . SER A 1 97 ? 8.526 10.992 -16.519 1.00 73.62 97 SER A O 1
ATOM 757 N N . ASP A 1 98 ? 8.339 13.217 -16.365 1.00 83.81 98 ASP A N 1
ATOM 758 C CA . ASP A 1 98 ? 9.035 13.326 -15.077 1.00 83.81 98 ASP A CA 1
ATOM 759 C C . ASP A 1 98 ? 8.312 12.582 -13.948 1.00 83.81 98 ASP A C 1
ATOM 761 O O . ASP A 1 98 ? 8.943 12.043 -13.037 1.00 83.81 98 ASP A O 1
ATOM 765 N N . VAL A 1 99 ? 6.979 12.519 -14.005 1.00 82.62 99 VAL A N 1
ATOM 766 C CA . VAL A 1 99 ? 6.166 11.776 -13.032 1.00 82.62 99 VAL A CA 1
ATOM 767 C C . VAL A 1 99 ? 6.360 10.275 -13.221 1.00 82.62 99 VAL A C 1
ATOM 769 O O . VAL A 1 99 ? 6.435 9.545 -12.233 1.00 82.62 99 VAL A O 1
ATOM 772 N N . GLN A 1 100 ? 6.507 9.816 -14.466 1.00 82.62 100 GLN A N 1
ATOM 773 C CA . GLN A 1 100 ? 6.762 8.410 -14.775 1.00 82.62 100 GLN A CA 1
ATOM 774 C C . GLN A 1 100 ? 8.118 7.954 -14.231 1.00 82.62 100 GLN A C 1
ATO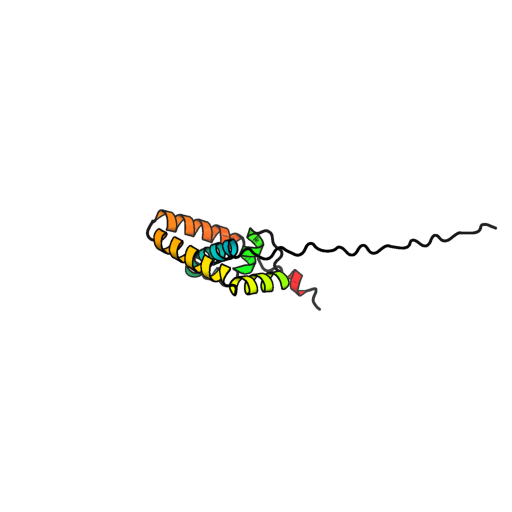M 776 O O . GLN A 1 100 ? 8.174 6.949 -13.524 1.00 82.62 100 GLN A O 1
ATOM 781 N N . HIS A 1 101 ? 9.170 8.744 -14.462 1.00 86.81 101 HIS A N 1
ATOM 782 C CA . HIS A 1 101 ? 10.512 8.454 -13.954 1.00 86.81 101 HIS A CA 1
ATOM 783 C C . HIS A 1 101 ? 10.571 8.460 -12.418 1.00 86.81 101 HIS A C 1
ATOM 785 O O . HIS A 1 101 ? 11.144 7.560 -11.804 1.00 86.81 101 HIS A O 1
ATOM 791 N N . ARG A 1 102 ? 9.925 9.437 -11.763 1.00 87.62 102 ARG A N 1
ATOM 792 C CA . ARG A 1 102 ? 9.827 9.466 -10.291 1.00 87.62 102 ARG A CA 1
ATOM 793 C C . ARG A 1 102 ? 9.068 8.260 -9.741 1.00 87.62 102 ARG A C 1
ATOM 795 O O . ARG A 1 102 ? 9.441 7.736 -8.693 1.00 87.62 102 ARG A O 1
ATOM 802 N N . LEU A 1 103 ? 8.022 7.815 -10.434 1.00 87.62 103 LEU A N 1
ATOM 803 C CA . LEU A 1 103 ? 7.271 6.627 -10.047 1.00 87.62 103 LEU A CA 1
ATOM 804 C C . LEU A 1 103 ? 8.122 5.356 -10.183 1.00 87.62 103 LEU A C 1
ATOM 806 O O . LEU A 1 103 ? 8.089 4.523 -9.283 1.00 87.62 103 LEU A O 1
ATOM 810 N N . ASP A 1 104 ? 8.945 5.230 -11.227 1.00 89.31 104 ASP A N 1
ATOM 811 C CA . ASP A 1 104 ? 9.884 4.106 -11.354 1.00 89.31 104 ASP A CA 1
ATOM 812 C C . ASP A 1 104 ? 10.897 4.072 -10.209 1.00 89.31 104 ASP A C 1
ATOM 814 O O . ASP A 1 104 ? 11.077 3.034 -9.568 1.00 89.31 104 ASP A O 1
ATOM 818 N N . GLN A 1 105 ? 11.502 5.218 -9.885 1.00 91.19 105 GLN A N 1
ATOM 819 C CA . GLN A 1 105 ? 12.408 5.335 -8.740 1.00 91.19 105 GLN A CA 1
ATOM 820 C C . GLN A 1 105 ? 11.714 4.949 -7.427 1.00 91.19 105 GLN A C 1
ATOM 822 O O . GLN A 1 105 ? 12.279 4.211 -6.617 1.00 91.19 105 GLN A O 1
ATOM 827 N N . GLN A 1 106 ? 10.470 5.398 -7.234 1.00 91.62 106 GLN A N 1
ATOM 828 C CA . GLN A 1 106 ? 9.672 5.039 -6.068 1.00 91.62 106 GLN A CA 1
ATOM 829 C C . GLN A 1 106 ? 9.418 3.529 -6.002 1.00 91.62 106 GLN A C 1
ATOM 831 O O . GLN A 1 106 ? 9.615 2.933 -4.946 1.00 91.62 106 GLN A O 1
ATOM 836 N N . CYS A 1 107 ? 9.022 2.889 -7.103 1.00 93.88 107 CYS A N 1
ATOM 837 C CA . CYS A 1 107 ? 8.759 1.452 -7.115 1.00 93.88 107 CYS A CA 1
ATOM 838 C C . CYS A 1 107 ? 10.024 0.634 -6.831 1.00 93.88 107 CYS A C 1
ATOM 840 O O . CYS A 1 107 ? 9.971 -0.313 -6.047 1.00 93.88 107 CYS A O 1
ATOM 842 N N . GLN A 1 108 ? 11.176 1.041 -7.372 1.00 93.25 108 GLN A N 1
ATOM 843 C CA . GLN A 1 108 ? 12.461 0.405 -7.065 1.00 93.25 108 GLN A CA 1
ATOM 844 C C . GLN A 1 108 ? 12.857 0.559 -5.592 1.00 93.25 108 GLN A C 1
ATOM 846 O O . GLN A 1 108 ? 13.415 -0.370 -5.009 1.00 93.25 108 GLN A O 1
ATOM 851 N N . ALA A 1 109 ? 12.565 1.705 -4.972 1.00 92.38 109 ALA A N 1
ATOM 852 C CA . ALA A 1 109 ? 12.793 1.899 -3.542 1.00 92.38 109 ALA A CA 1
ATOM 853 C C . ALA A 1 109 ? 11.866 1.001 -2.705 1.00 92.38 109 ALA A C 1
ATOM 855 O O . ALA A 1 109 ? 12.335 0.267 -1.842 1.00 92.38 109 ALA A O 1
ATOM 856 N N . LEU A 1 110 ? 10.566 0.985 -3.015 1.00 93.31 110 LEU A N 1
ATOM 857 C CA . LEU A 1 110 ? 9.569 0.176 -2.306 1.00 93.31 110 LEU A CA 1
ATOM 858 C C . LEU A 1 110 ? 9.819 -1.329 -2.430 1.00 93.31 110 LEU A C 1
ATOM 860 O O . LEU A 1 110 ? 9.541 -2.077 -1.499 1.00 93.31 110 LEU A O 1
ATOM 864 N N . LYS A 1 111 ? 10.357 -1.787 -3.560 1.00 91.69 111 LYS A N 1
ATOM 865 C CA . LYS A 1 111 ? 10.711 -3.195 -3.751 1.00 91.69 111 LYS A CA 1
ATOM 866 C C . LYS A 1 111 ? 11.797 -3.662 -2.777 1.00 91.69 111 LYS A C 1
ATOM 868 O O . LYS A 1 111 ? 11.769 -4.812 -2.355 1.00 91.69 111 LYS A O 1
ATOM 873 N N . ARG A 1 112 ? 12.725 -2.782 -2.383 1.00 91.31 112 ARG A N 1
ATOM 874 C CA . ARG A 1 112 ? 13.795 -3.102 -1.415 1.00 91.31 112 ARG A CA 1
ATOM 875 C C . ARG A 1 112 ? 13.273 -3.289 0.010 1.00 91.31 112 ARG A C 1
ATOM 877 O O . ARG A 1 112 ? 13.952 -3.908 0.818 1.00 91.31 112 ARG A O 1
ATOM 884 N N . GLU A 1 113 ? 12.077 -2.784 0.297 1.00 90.38 113 GLU A N 1
ATOM 885 C CA . GLU A 1 113 ? 11.403 -2.950 1.590 1.00 90.38 113 GLU A CA 1
ATOM 886 C C . GLU A 1 113 ? 10.702 -4.308 1.729 1.00 90.38 113 GLU A C 1
ATOM 888 O O . GLU A 1 113 ? 10.254 -4.658 2.821 1.00 90.38 113 GLU A O 1
ATOM 893 N N . ILE A 1 114 ? 10.591 -5.077 0.639 1.00 89.31 114 ILE A N 1
ATOM 894 C CA . ILE A 1 114 ? 10.096 -6.452 0.689 1.00 89.31 114 ILE A CA 1
ATOM 895 C C . ILE A 1 114 ? 11.168 -7.283 1.390 1.00 89.31 114 ILE A C 1
ATOM 897 O O . ILE A 1 114 ? 12.243 -7.532 0.839 1.00 89.31 114 ILE A O 1
ATOM 901 N N . ARG A 1 115 ? 10.900 -7.690 2.631 1.00 76.69 115 ARG A N 1
ATOM 902 C CA . ARG A 1 115 ? 11.833 -8.507 3.392 1.00 76.69 115 ARG A CA 1
ATOM 903 C C . ARG A 1 115 ? 11.765 -9.943 2.879 1.00 76.69 115 ARG A C 1
ATOM 905 O O . ARG A 1 115 ? 10.682 -10.487 2.652 1.00 76.69 115 ARG A O 1
ATOM 912 N N . PRO A 1 116 ? 12.914 -10.624 2.753 1.00 64.00 116 PRO A N 1
ATOM 913 C CA . PRO A 1 116 ? 12.894 -12.068 2.622 1.00 64.00 116 PRO A CA 1
ATOM 914 C C . PRO A 1 116 ? 12.210 -12.635 3.869 1.00 64.00 116 PRO A C 1
ATOM 916 O O . PRO A 1 116 ? 12.571 -12.304 5.002 1.00 64.00 116 PRO A O 1
ATOM 919 N N . ARG A 1 117 ? 11.180 -13.460 3.665 1.00 56.69 117 ARG A N 1
ATOM 920 C CA . ARG A 1 117 ? 10.443 -14.105 4.752 1.00 56.69 117 ARG A CA 1
ATOM 921 C C . ARG A 1 117 ? 11.418 -14.979 5.542 1.00 56.69 117 ARG A C 1
ATOM 923 O O . ARG A 1 117 ? 11.771 -16.067 5.100 1.00 56.69 117 ARG A O 1
ATOM 930 N N . SER A 1 118 ? 11.874 -14.492 6.694 1.00 48.53 118 SER A N 1
ATOM 931 C CA . SER A 1 118 ? 12.775 -15.254 7.558 1.00 48.53 118 SER A CA 1
ATOM 932 C C . SER A 1 118 ? 12.052 -16.508 8.072 1.00 48.53 118 SER A C 1
ATOM 934 O O . SER A 1 118 ? 10.985 -16.375 8.680 1.00 48.53 118 SER A O 1
ATOM 936 N N . PRO A 1 119 ? 12.606 -17.721 7.887 1.00 48.81 119 PRO A N 1
ATOM 937 C CA . PRO A 1 119 ? 11.960 -18.970 8.306 1.00 48.81 119 PRO A CA 1
ATOM 938 C C . PRO A 1 119 ? 11.836 -19.119 9.834 1.00 48.81 119 PRO A C 1
ATOM 940 O O . PRO A 1 119 ? 11.075 -19.958 10.312 1.00 48.81 119 PRO A O 1
ATOM 943 N N . ALA A 1 120 ? 12.522 -18.278 10.616 1.00 45.56 120 ALA A N 1
ATOM 944 C CA . ALA A 1 120 ? 12.545 -18.346 12.079 1.00 45.56 120 ALA A CA 1
ATOM 945 C C . ALA A 1 120 ? 11.176 -18.114 12.754 1.00 45.56 120 ALA A C 1
ATOM 947 O O . ALA A 1 120 ? 10.963 -18.583 13.868 1.00 45.56 120 ALA A O 1
ATOM 948 N N . ALA A 1 121 ? 10.221 -17.454 12.088 1.00 47.31 121 ALA A N 1
ATOM 949 C CA . ALA A 1 121 ? 8.881 -17.242 12.645 1.00 47.31 121 ALA A CA 1
ATOM 950 C C . ALA A 1 121 ? 7.974 -18.491 12.575 1.00 47.31 121 ALA A C 1
ATOM 952 O O . ALA A 1 121 ? 6.965 -18.546 13.270 1.00 47.31 121 ALA A O 1
ATOM 953 N N . SER A 1 122 ? 8.320 -19.503 11.768 1.00 44.84 122 SER A N 1
ATOM 954 C CA . SER A 1 122 ? 7.532 -20.742 11.644 1.00 44.84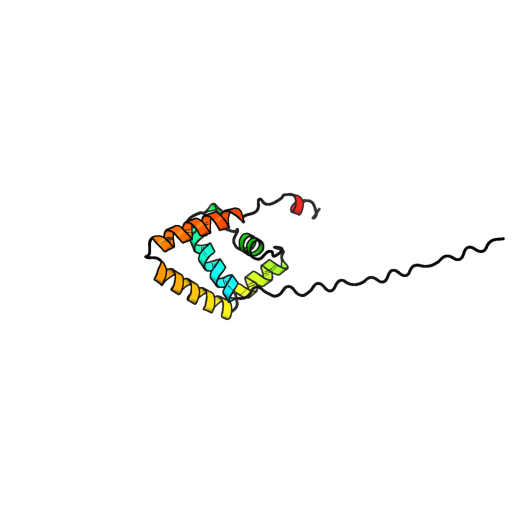 122 SER A CA 1
ATOM 955 C C . SER A 1 122 ? 7.974 -21.864 12.590 1.00 44.84 122 SER A C 1
ATOM 957 O O . SER A 1 122 ? 7.272 -22.866 12.693 1.00 44.84 122 SER A O 1
ATOM 959 N N . ALA A 1 123 ? 9.103 -21.713 13.291 1.00 44.22 123 ALA A N 1
ATOM 960 C CA . ALA A 1 123 ? 9.623 -22.730 14.209 1.00 44.22 123 ALA A CA 1
ATOM 961 C C . ALA A 1 123 ? 9.138 -22.568 15.664 1.00 44.22 123 ALA A C 1
ATOM 963 O O . ALA A 1 123 ? 9.266 -23.502 16.443 1.00 44.22 123 ALA A O 1
ATOM 964 N N . ALA A 1 124 ? 8.556 -21.420 16.029 1.00 45.38 124 ALA A N 1
ATOM 965 C CA . ALA A 1 124 ? 8.081 -21.140 17.391 1.00 45.38 124 ALA A CA 1
ATOM 966 C C . ALA A 1 124 ? 6.599 -21.509 17.634 1.00 45.38 124 ALA A C 1
ATOM 968 O O . ALA A 1 124 ? 6.038 -21.146 18.662 1.00 45.38 124 ALA A O 1
ATOM 969 N N . ALA A 1 125 ? 5.958 -22.192 16.680 1.00 45.09 125 ALA A N 1
ATOM 970 C CA . ALA A 1 125 ? 4.543 -22.573 16.734 1.00 45.09 125 ALA A CA 1
ATOM 971 C C . ALA A 1 125 ? 4.323 -24.099 16.687 1.00 45.09 125 ALA A C 1
ATOM 973 O O . ALA A 1 125 ? 3.277 -24.551 16.223 1.00 45.09 125 ALA A O 1
ATOM 974 N N . ARG A 1 126 ? 5.310 -24.895 17.114 1.00 38.22 126 ARG A N 1
ATOM 975 C CA . ARG A 1 126 ? 5.174 -26.348 17.278 1.00 38.22 126 ARG A CA 1
ATOM 976 C C . ARG A 1 126 ? 5.512 -26.757 18.697 1.00 38.22 126 ARG A C 1
ATOM 978 O O . ARG A 1 126 ? 6.510 -26.215 19.216 1.00 38.22 126 ARG A O 1
#

Foldseek 3Di:
DDDDDDDDDDDDPDPPPDPDDDFDDLLVLLLQVLLLVVLCVVDVVSPPCSLQLVCLVVVHDDDPVNVVSSVVSCVDPSNVVSNVVNNVVCVVVVPDPVSVVVSVVVSVVSSVSRDDPDCVVVVVPD

Radius of gyration: 22.87 Å; Cα contacts (8 Å, |Δi|>4): 73; chains: 1; bounding box: 39×41×86 Å

Sequence (126 aa):
MTIRRAAVLTLVLAAAVAPAATPPRSTSLARFDNGYAQCEKRDPAMRGHRDEVYASLYKLRLDDELRQQLDATRKSAPYKSERRRAQQALTRSAAASDVQHRLDQQCQALKREIRPRSPAASAAAR